Protein AF-A0A8T3NFF4-F1 (afdb_monomer_lite)

Secondary structure (DSSP, 8-state):
---HHHHHHHHHHHHHHHHHHHHHHHHHHHHGGGS-HHHHHHHHHHHHHHHHHHHHHHHHHHTT-S-HHHHHHHHHHHHHHHHTHHHHHHTT------PPP-

Structure (mmCIF, N/CA/C/O backbone):
data_AF-A0A8T3NFF4-F1
#
_entry.id   AF-A0A8T3NFF4-F1
#
loop_
_atom_site.group_PDB
_atom_site.id
_atom_site.type_symbol
_atom_site.label_atom_id
_atom_si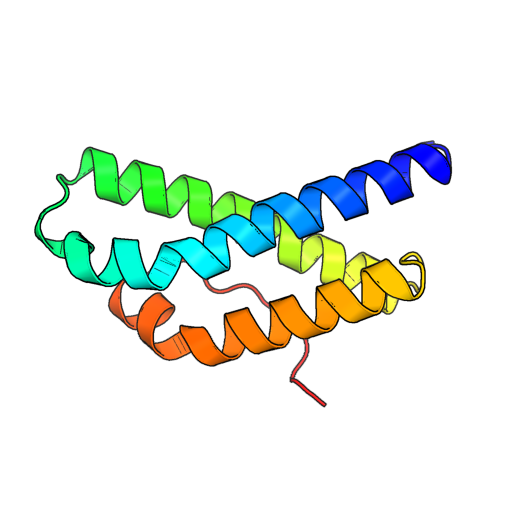te.label_alt_id
_atom_site.label_comp_id
_atom_site.label_asym_id
_atom_site.label_entity_id
_atom_site.label_seq_id
_atom_site.pdbx_PDB_ins_code
_atom_site.Cartn_x
_atom_site.Cartn_y
_atom_site.Cartn_z
_atom_site.occupancy
_atom_site.B_iso_or_equiv
_atom_site.auth_seq_id
_atom_site.auth_comp_id
_atom_site.auth_asym_id
_atom_site.auth_atom_id
_atom_site.pdbx_PDB_model_num
ATOM 1 N N . MET A 1 1 ? 2.019 7.243 27.155 1.00 53.00 1 MET A N 1
ATOM 2 C CA . MET A 1 1 ? 0.841 6.672 26.468 1.00 53.00 1 MET A CA 1
ATOM 3 C C . MET A 1 1 ? 0.390 7.697 25.441 1.00 53.00 1 MET A C 1
ATOM 5 O O . MET A 1 1 ? 0.271 8.852 25.823 1.00 53.00 1 MET A O 1
ATOM 9 N N . ALA A 1 2 ? 0.255 7.336 24.162 1.00 59.16 2 ALA A N 1
ATOM 10 C CA . ALA A 1 2 ? -0.268 8.271 23.162 1.00 59.16 2 ALA A CA 1
ATOM 11 C C . ALA A 1 2 ? -1.761 8.496 23.429 1.00 59.16 2 ALA A C 1
ATOM 13 O O . ALA A 1 2 ? -2.464 7.557 23.800 1.00 59.16 2 ALA A O 1
ATOM 14 N N . THR A 1 3 ? -2.235 9.726 23.269 1.00 75.06 3 THR A N 1
ATOM 15 C CA . THR A 1 3 ? -3.670 10.018 23.357 1.00 75.06 3 THR A CA 1
ATOM 16 C C . THR A 1 3 ? -4.397 9.418 22.148 1.00 75.06 3 THR A C 1
ATOM 18 O O . THR A 1 3 ? -3.801 9.259 21.079 1.00 75.06 3 THR A O 1
ATOM 21 N N . THR A 1 4 ? -5.688 9.099 22.283 1.00 76.62 4 THR A N 1
ATOM 22 C CA . THR A 1 4 ? -6.520 8.567 21.184 1.00 76.62 4 THR A CA 1
ATOM 23 C C . THR A 1 4 ? -6.390 9.409 19.907 1.00 76.62 4 THR A C 1
ATOM 25 O O . THR A 1 4 ? -6.273 8.868 18.809 1.00 76.62 4 THR A O 1
ATOM 28 N N . THR A 1 5 ? -6.286 10.733 20.049 1.00 82.06 5 THR A N 1
ATOM 29 C CA . THR A 1 5 ? -6.079 11.681 18.945 1.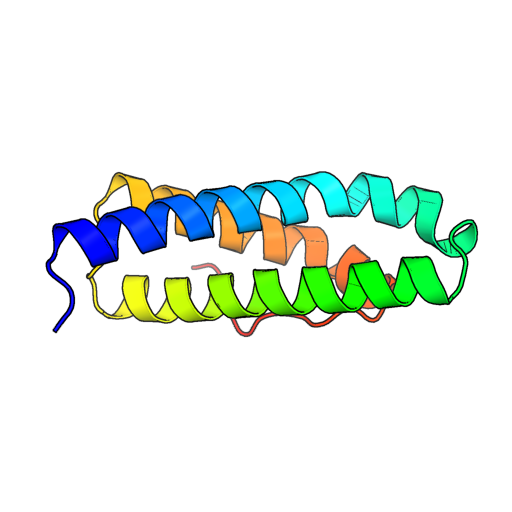00 82.06 5 THR A CA 1
ATOM 30 C C . THR A 1 5 ? -4.733 11.495 18.239 1.00 82.06 5 THR A C 1
ATOM 32 O O . THR A 1 5 ? -4.671 11.507 17.010 1.00 82.06 5 THR A O 1
ATOM 35 N N . GLU A 1 6 ? -3.640 11.285 18.978 1.00 86.25 6 GLU A N 1
ATOM 36 C CA . GLU A 1 6 ? -2.324 11.032 18.380 1.00 86.25 6 GLU A CA 1
ATOM 37 C C . GLU A 1 6 ? -2.290 9.708 17.616 1.00 86.25 6 GLU A C 1
ATOM 39 O O . GLU A 1 6 ? -1.706 9.634 16.533 1.00 86.25 6 GLU A O 1
ATOM 44 N N . GLN A 1 7 ? -2.914 8.662 18.160 1.00 84.56 7 GLN A N 1
ATOM 45 C CA . GLN A 1 7 ? -2.992 7.361 17.498 1.00 84.56 7 GLN A CA 1
ATOM 46 C C . GLN A 1 7 ? -3.784 7.457 16.189 1.00 84.56 7 GLN A C 1
ATOM 48 O O . GLN A 1 7 ? -3.314 6.986 15.151 1.00 84.56 7 GLN A O 1
ATOM 53 N N . GLN A 1 8 ? -4.919 8.157 16.203 1.00 87.44 8 GLN A N 1
ATOM 54 C CA . GLN A 1 8 ? -5.716 8.413 15.003 1.00 87.44 8 GLN A CA 1
ATOM 55 C C . GLN A 1 8 ? -4.943 9.228 13.959 1.00 87.44 8 GLN A C 1
ATOM 57 O O . GLN A 1 8 ? -4.936 8.873 12.782 1.00 87.44 8 GLN A O 1
ATOM 62 N N . GLN A 1 9 ? -4.235 10.287 14.362 1.00 90.31 9 GLN A N 1
ATOM 63 C CA . GLN A 1 9 ? -3.423 11.078 13.430 1.00 90.31 9 GLN A CA 1
ATOM 64 C C . GLN A 1 9 ? -2.281 10.261 12.813 1.00 90.31 9 GLN A C 1
ATOM 66 O O . GLN A 1 9 ? -1.982 10.416 11.627 1.00 90.31 9 GLN A O 1
ATOM 71 N N . ARG A 1 10 ? -1.651 9.369 13.589 1.00 90.94 10 ARG A N 1
ATOM 72 C CA . ARG A 1 10 ? -0.631 8.444 13.072 1.00 90.94 10 ARG A CA 1
ATOM 73 C C . ARG A 1 10 ? -1.225 7.486 12.042 1.00 90.94 10 ARG A C 1
ATOM 75 O O . ARG A 1 10 ? -0.609 7.301 10.994 1.00 90.94 10 ARG A O 1
ATOM 82 N N . ALA A 1 11 ? -2.415 6.942 12.301 1.00 93.75 11 ALA A N 1
ATOM 83 C CA . ALA A 1 11 ? -3.116 6.080 11.354 1.00 93.75 11 ALA A CA 1
ATOM 84 C C . ALA A 1 11 ? -3.432 6.820 10.045 1.00 93.75 11 ALA A C 1
ATOM 86 O O . ALA A 1 11 ? -3.100 6.322 8.975 1.00 93.75 11 ALA A O 1
ATOM 87 N N . VAL A 1 12 ? -3.961 8.049 10.111 1.00 95.50 12 VAL A N 1
ATOM 88 C CA . VAL A 1 12 ? -4.242 8.868 8.915 1.00 95.50 12 VAL A CA 1
ATOM 89 C C . 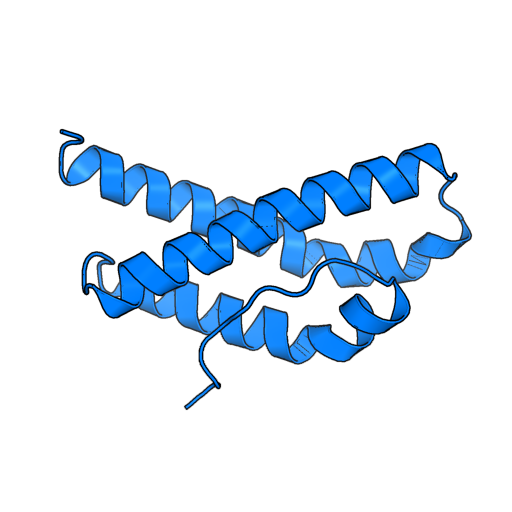VAL A 1 12 ? -2.984 9.103 8.077 1.00 95.50 12 VAL A C 1
ATOM 91 O O . VAL A 1 12 ? -3.016 8.931 6.859 1.00 95.50 12 VAL A O 1
ATOM 94 N N . ARG A 1 13 ? -1.862 9.463 8.713 1.00 96.12 13 ARG A N 1
ATOM 95 C CA . ARG A 1 13 ? -0.592 9.682 8.000 1.00 96.12 13 ARG A CA 1
ATOM 96 C C . ARG A 1 13 ? -0.072 8.397 7.358 1.00 96.12 13 ARG A C 1
ATOM 98 O O . ARG A 1 13 ? 0.372 8.442 6.216 1.00 96.12 13 ARG A O 1
ATOM 105 N N . ALA A 1 14 ? -0.148 7.272 8.070 1.00 96.56 14 ALA A N 1
ATOM 106 C CA . ALA A 1 14 ? 0.268 5.974 7.549 1.00 96.56 14 ALA A CA 1
ATOM 107 C C . ALA A 1 14 ? -0.598 5.533 6.359 1.00 96.56 14 ALA A C 1
ATOM 109 O O . ALA A 1 14 ? -0.055 5.143 5.332 1.00 96.56 14 ALA A O 1
ATOM 110 N N . LEU A 1 15 ? -1.925 5.663 6.455 1.00 97.69 15 LEU A N 1
ATOM 111 C CA . LEU A 1 15 ? -2.848 5.378 5.350 1.00 97.69 15 LEU A CA 1
ATOM 112 C C . LEU A 1 15 ? -2.518 6.229 4.115 1.00 97.69 15 LEU A C 1
ATOM 114 O O . LEU A 1 15 ? -2.480 5.718 2.999 1.00 97.69 15 LEU A O 1
ATOM 118 N N . GLY A 1 16 ? -2.237 7.520 4.319 1.00 97.75 16 GLY A N 1
ATOM 119 C CA . GLY A 1 16 ? -1.859 8.435 3.245 1.00 97.75 16 GLY A CA 1
ATOM 120 C C . GLY A 1 16 ? -0.542 8.056 2.564 1.00 97.75 16 GLY A C 1
ATOM 121 O O . GLY A 1 16 ? -0.494 7.988 1.335 1.00 97.75 16 GLY A O 1
ATOM 122 N N . SER A 1 17 ? 0.513 7.785 3.342 1.00 97.94 17 SER A N 1
ATOM 123 C CA . SER A 1 17 ? 1.837 7.470 2.788 1.00 97.94 17 SER A CA 1
ATOM 124 C C . SER A 1 17 ? 1.870 6.111 2.089 1.00 97.94 17 SER A C 1
ATOM 126 O O . SER A 1 17 ? 2.393 6.009 0.980 1.00 97.94 17 SER A O 1
ATOM 128 N N . VAL A 1 18 ? 1.227 5.094 2.672 1.00 98.06 18 VAL A N 1
ATOM 129 C CA . VAL A 1 18 ? 1.097 3.770 2.047 1.00 98.06 18 VAL A CA 1
ATOM 130 C C . VAL A 1 18 ? 0.288 3.860 0.757 1.00 98.06 18 VAL A C 1
ATOM 132 O O . VAL A 1 18 ? 0.695 3.306 -0.261 1.00 98.06 18 VAL A O 1
ATOM 135 N N . GLY A 1 19 ? -0.827 4.597 0.768 1.00 97.88 19 GLY A N 1
ATOM 136 C CA . GLY A 1 19 ? -1.638 4.804 -0.429 1.00 97.88 19 GLY A CA 1
ATOM 137 C C . GLY A 1 19 ? -0.878 5.484 -1.563 1.00 97.88 19 GLY A C 1
ATOM 138 O O . GLY A 1 19 ? -1.053 5.108 -2.718 1.00 97.88 19 GLY A O 1
ATOM 139 N N . ALA A 1 20 ? -0.002 6.443 -1.256 1.00 97.81 20 ALA A N 1
ATOM 140 C CA . ALA A 1 20 ? 0.871 7.045 -2.261 1.00 97.81 20 ALA A CA 1
ATOM 141 C C . ALA A 1 20 ? 1.847 6.017 -2.854 1.00 97.81 20 ALA A C 1
ATOM 143 O O . ALA A 1 20 ? 1.881 5.851 -4.069 1.00 97.81 20 ALA A O 1
ATOM 144 N N . ALA A 1 21 ? 2.547 5.250 -2.013 1.00 97.56 21 ALA A N 1
ATOM 145 C CA . ALA A 1 21 ? 3.502 4.248 -2.485 1.00 97.56 21 ALA A CA 1
ATOM 146 C C . ALA A 1 21 ? 2.856 3.144 -3.340 1.00 97.56 21 ALA A C 1
ATOM 148 O O . ALA A 1 21 ? 3.419 2.749 -4.360 1.00 97.56 21 ALA A O 1
ATOM 149 N N . LEU A 1 22 ? 1.659 2.671 -2.968 1.00 97.38 22 LEU A N 1
ATOM 150 C CA . LEU A 1 22 ? 0.915 1.694 -3.771 1.00 97.38 22 LEU A CA 1
ATOM 151 C C . LEU A 1 22 ? 0.508 2.262 -5.139 1.00 97.38 22 LEU A C 1
ATOM 153 O O . LEU A 1 22 ? 0.590 1.548 -6.137 1.00 97.38 22 LEU A O 1
ATOM 157 N N . ARG A 1 23 ? 0.102 3.537 -5.206 1.00 97.38 23 ARG A N 1
ATOM 158 C CA . ARG A 1 23 ? -0.238 4.204 -6.475 1.00 97.38 23 ARG A CA 1
ATOM 159 C C . ARG A 1 23 ? 0.977 4.466 -7.360 1.00 97.38 23 ARG A C 1
ATOM 161 O O . ARG A 1 23 ? 0.843 4.417 -8.578 1.00 97.38 23 ARG A O 1
ATOM 168 N N . ASP A 1 24 ? 2.136 4.725 -6.764 1.00 96.94 24 ASP A N 1
ATOM 169 C CA . ASP A 1 24 ? 3.365 5.014 -7.505 1.00 96.94 24 ASP A CA 1
ATOM 170 C C . ASP A 1 24 ? 4.044 3.748 -8.044 1.00 96.94 24 ASP A C 1
ATOM 172 O O . ASP A 1 24 ? 4.749 3.815 -9.054 1.00 96.94 24 ASP A O 1
ATOM 176 N N . LEU A 1 25 ? 3.813 2.587 -7.414 1.00 97.00 25 LEU A N 1
ATOM 177 C CA . LEU A 1 25 ? 4.461 1.327 -7.784 1.00 97.00 25 LEU A CA 1
ATOM 178 C C . LEU A 1 25 ? 4.318 0.976 -9.281 1.00 97.00 25 LEU A C 1
ATOM 180 O O . LEU A 1 25 ? 5.338 0.643 -9.875 1.00 97.00 25 LEU A O 1
ATOM 184 N N . PRO A 1 26 ? 3.140 1.045 -9.939 1.00 96.62 26 PRO A N 1
ATOM 185 C CA . PRO A 1 26 ? 3.030 0.736 -11.368 1.00 96.62 26 PRO A CA 1
ATOM 186 C C . PRO A 1 26 ? 3.917 1.605 -12.262 1.00 96.62 26 PRO A C 1
ATOM 188 O O . PRO A 1 26 ? 4.535 1.086 -13.190 1.00 96.62 26 PRO A O 1
ATOM 191 N N . ARG A 1 27 ? 4.008 2.908 -11.965 1.00 95.81 27 ARG A N 1
ATOM 192 C CA . ARG A 1 27 ? 4.865 3.844 -12.704 1.00 95.81 27 ARG A CA 1
ATOM 193 C C . ARG A 1 27 ? 6.332 3.468 -12.525 1.00 95.81 27 ARG A C 1
ATOM 195 O O . ARG A 1 27 ? 7.048 3.277 -13.499 1.00 95.81 27 ARG A O 1
ATOM 202 N N . VAL A 1 28 ? 6.746 3.265 -11.278 1.00 95.75 28 VAL A N 1
ATOM 203 C CA . VAL A 1 28 ? 8.121 2.875 -10.945 1.00 95.75 28 VAL A CA 1
ATOM 204 C C . VAL A 1 28 ? 8.479 1.528 -11.571 1.00 95.75 28 VAL A C 1
ATOM 206 O O . VAL A 1 28 ? 9.575 1.346 -12.080 1.00 95.75 28 VAL A O 1
ATOM 209 N N . ALA A 1 29 ? 7.536 0.591 -11.617 1.00 96.75 29 ALA A N 1
ATOM 210 C CA . ALA A 1 29 ? 7.741 -0.710 -12.232 1.00 96.75 29 ALA A CA 1
ATOM 211 C C . ALA A 1 29 ? 7.933 -0.646 -13.756 1.00 96.75 29 ALA A C 1
ATOM 213 O O . ALA A 1 29 ? 8.514 -1.576 -14.323 1.00 96.75 29 ALA A O 1
ATOM 214 N N . ALA A 1 30 ? 7.409 0.387 -14.422 1.00 97.12 30 ALA A N 1
ATOM 215 C CA . ALA A 1 30 ? 7.628 0.627 -15.847 1.00 97.12 30 ALA A CA 1
ATOM 216 C C . ALA A 1 30 ? 9.029 1.200 -16.117 1.00 97.12 30 ALA A C 1
ATOM 218 O O . ALA A 1 30 ? 9.629 0.890 -17.141 1.00 97.12 30 ALA A O 1
ATOM 219 N N . GLU A 1 31 ? 9.553 1.982 -15.174 1.00 96.44 31 GLU A N 1
ATOM 220 C CA . GLU A 1 31 ? 10.859 2.647 -15.253 1.00 96.44 31 GLU A CA 1
ATOM 221 C C . GLU A 1 31 ? 11.982 1.838 -14.572 1.00 96.44 31 GLU A C 1
ATOM 223 O O . GLU A 1 31 ? 13.145 2.208 -14.678 1.00 96.44 31 GLU A O 1
ATOM 228 N N . TRP A 1 32 ? 11.668 0.724 -13.901 1.00 96.25 32 TRP A N 1
ATOM 229 C CA . TRP A 1 32 ? 12.581 0.037 -12.975 1.00 96.25 32 TRP A CA 1
ATOM 230 C C . TRP A 1 32 ? 13.954 -0.294 -13.565 1.00 96.25 32 TRP A C 1
ATOM 232 O O . TRP A 1 32 ? 14.970 0.015 -12.959 1.00 96.25 32 TRP A O 1
ATOM 242 N N . GLU A 1 33 ? 13.987 -0.868 -14.769 1.00 94.81 33 GLU A N 1
ATOM 243 C CA . GLU A 1 33 ? 15.230 -1.264 -15.452 1.00 94.81 33 GLU A CA 1
ATOM 244 C C . GLU A 1 33 ? 16.059 -0.064 -15.946 1.00 94.81 33 GLU A C 1
ATOM 246 O O . GLU A 1 33 ? 17.190 -0.233 -16.389 1.00 94.81 33 GLU A O 1
ATOM 251 N N . THR A 1 34 ? 15.486 1.143 -15.918 1.00 96.31 34 THR A N 1
ATOM 252 C CA . THR A 1 34 ? 16.168 2.390 -16.298 1.00 96.31 34 THR A CA 1
ATOM 253 C C . THR A 1 34 ? 16.763 3.128 -15.102 1.00 96.31 34 THR A C 1
ATOM 255 O O . THR A 1 34 ? 17.611 3.994 -15.300 1.00 96.31 34 THR A O 1
ATOM 258 N N . LEU A 1 35 ? 16.331 2.780 -13.886 1.00 95.81 35 LEU A N 1
ATOM 259 C CA . LEU A 1 35 ? 16.865 3.326 -12.644 1.00 95.81 35 LEU A CA 1
ATOM 260 C C . LEU A 1 35 ? 18.240 2.728 -12.362 1.00 95.81 35 LEU A C 1
ATOM 262 O O . LEU A 1 35 ? 18.445 1.525 -12.560 1.00 95.81 35 LEU A O 1
ATOM 266 N N . ASP A 1 36 ? 19.151 3.543 -11.839 1.00 97.19 36 ASP A N 1
ATOM 267 C CA . ASP A 1 36 ? 20.427 3.024 -11.354 1.00 97.19 36 ASP A CA 1
ATOM 268 C C . ASP A 1 36 ? 20.256 2.190 -10.067 1.00 97.19 36 ASP A C 1
ATOM 270 O O . ASP A 1 36 ? 19.219 2.224 -9.395 1.00 97.19 36 ASP A O 1
ATOM 274 N N . ASP A 1 37 ? 21.284 1.415 -9.709 1.00 96.56 37 ASP A N 1
ATOM 275 C CA . ASP A 1 37 ? 21.247 0.540 -8.529 1.00 96.56 37 ASP A CA 1
ATOM 276 C C . ASP A 1 37 ? 20.942 1.312 -7.230 1.00 96.56 37 ASP A C 1
ATOM 278 O O . ASP A 1 37 ? 20.300 0.783 -6.316 1.00 96.56 37 ASP A O 1
ATOM 282 N N . GLY A 1 38 ? 21.394 2.566 -7.130 1.00 97.31 38 GLY A N 1
ATOM 283 C CA . GLY A 1 38 ? 21.168 3.426 -5.972 1.00 97.31 38 GLY A CA 1
ATOM 284 C C . GLY A 1 38 ? 19.713 3.874 -5.864 1.00 97.31 38 GLY A C 1
ATOM 285 O O . GLY A 1 38 ? 19.126 3.825 -4.779 1.00 97.31 38 GLY A O 1
ATOM 286 N N . GLU A 1 39 ? 19.107 4.255 -6.983 1.00 97.19 39 GLU A N 1
ATOM 287 C CA . GLU A 1 39 ? 17.695 4.612 -7.084 1.00 97.19 39 GLU A CA 1
ATOM 288 C C . GLU A 1 39 ? 16.790 3.409 -6.804 1.00 97.19 39 GLU A C 1
ATOM 290 O O . GLU A 1 39 ? 15.869 3.515 -5.986 1.00 97.19 39 GLU A O 1
ATOM 295 N N . GLN A 1 40 ? 17.090 2.244 -7.392 1.00 96.94 40 GLN A N 1
ATOM 296 C CA . GLN A 1 40 ? 16.363 0.999 -7.115 1.00 96.94 40 GLN A CA 1
ATOM 297 C C . GLN A 1 40 ? 16.432 0.633 -5.626 1.00 96.94 40 GLN A C 1
ATOM 299 O O . GLN A 1 40 ? 15.413 0.297 -5.013 1.00 96.94 40 GLN A O 1
ATOM 304 N N . MET A 1 41 ? 17.615 0.742 -5.012 1.00 97.06 41 MET A N 1
ATOM 305 C CA . MET A 1 41 ? 17.805 0.475 -3.585 1.00 97.06 41 MET A CA 1
ATOM 306 C C . MET A 1 41 ? 17.032 1.466 -2.709 1.00 97.06 41 MET A C 1
ATOM 308 O O . MET A 1 41 ? 16.337 1.059 -1.774 1.00 97.06 41 MET A O 1
ATOM 312 N N . SER A 1 42 ? 17.116 2.763 -3.016 1.00 97.12 42 SER A N 1
ATOM 313 C CA . SER A 1 42 ? 16.375 3.814 -2.311 1.00 97.12 42 SER A CA 1
ATOM 314 C C . SER A 1 42 ? 14.872 3.533 -2.341 1.00 97.12 42 SER A C 1
ATOM 316 O O . SER A 1 42 ? 14.197 3.553 -1.304 1.00 97.12 42 SER A O 1
ATOM 318 N N . TRP A 1 43 ? 14.362 3.148 -3.513 1.00 97.19 43 TRP A N 1
ATOM 319 C CA . TRP A 1 43 ? 12.963 2.798 -3.688 1.00 97.19 43 TRP A CA 1
ATOM 320 C C . TRP A 1 43 ? 12.576 1.541 -2.902 1.00 97.19 43 TRP A C 1
ATOM 322 O O . TRP A 1 43 ? 11.555 1.531 -2.215 1.00 97.19 43 TRP A O 1
ATOM 332 N N . ALA A 1 44 ? 13.409 0.496 -2.921 1.00 96.94 44 ALA A N 1
ATOM 333 C CA . ALA A 1 44 ? 13.175 -0.731 -2.161 1.00 96.94 44 ALA A CA 1
ATOM 334 C C . ALA A 1 44 ? 13.141 -0.494 -0.637 1.00 96.94 44 ALA A C 1
ATOM 336 O O . ALA A 1 44 ? 12.317 -1.090 0.070 1.00 96.94 44 ALA A O 1
ATOM 337 N N . ILE A 1 45 ? 13.989 0.404 -0.123 1.00 97.62 45 ILE A N 1
ATOM 338 C CA . ILE A 1 45 ? 13.995 0.809 1.291 1.00 97.62 45 ILE A CA 1
ATOM 339 C C . ILE A 1 45 ? 12.718 1.578 1.631 1.00 97.62 45 ILE A C 1
ATOM 341 O O . ILE A 1 45 ? 12.042 1.247 2.611 1.00 97.62 45 ILE A O 1
ATOM 345 N N . GLN A 1 46 ? 12.358 2.580 0.822 1.00 97.19 46 GLN A N 1
ATOM 346 C CA . GLN A 1 46 ? 11.122 3.337 1.015 1.00 97.19 46 GLN A CA 1
ATOM 347 C C . GLN A 1 46 ? 9.911 2.403 1.005 1.00 97.19 46 GLN A C 1
ATOM 349 O O . GLN A 1 46 ? 9.100 2.429 1.930 1.00 97.19 46 GLN A O 1
ATOM 354 N N . TRP A 1 47 ? 9.824 1.528 0.008 1.00 97.69 47 TRP A N 1
ATOM 355 C CA . TRP A 1 47 ? 8.765 0.538 -0.114 1.00 97.69 47 TRP A CA 1
ATOM 356 C C . TRP A 1 47 ? 8.650 -0.348 1.129 1.00 97.69 47 TRP A C 1
ATOM 358 O O . TRP A 1 47 ? 7.563 -0.506 1.684 1.00 97.69 47 TRP A O 1
ATOM 368 N N . SER A 1 48 ? 9.774 -0.876 1.617 1.00 97.38 48 SER A N 1
ATOM 369 C CA . SER A 1 48 ? 9.802 -1.719 2.818 1.00 97.38 48 SER A CA 1
ATOM 370 C C . SER A 1 48 ? 9.276 -0.974 4.050 1.00 97.38 48 SER A C 1
ATOM 372 O O . SER A 1 48 ? 8.498 -1.533 4.827 1.00 97.38 48 SER A O 1
ATOM 374 N N . ASN A 1 49 ? 9.621 0.309 4.197 1.00 97.75 49 ASN A N 1
ATOM 375 C CA . ASN A 1 49 ? 9.108 1.152 5.276 1.00 97.75 49 ASN A CA 1
ATOM 376 C C . ASN A 1 49 ? 7.590 1.359 5.182 1.00 97.75 49 ASN A C 1
ATOM 378 O O . ASN A 1 49 ? 6.898 1.301 6.201 1.00 97.75 49 ASN A O 1
ATOM 382 N N . GLU A 1 50 ? 7.056 1.579 3.980 1.00 97.94 50 GLU A N 1
ATOM 383 C CA . GLU A 1 50 ? 5.613 1.736 3.782 1.00 97.94 50 GLU A CA 1
ATOM 384 C C . GLU A 1 50 ? 4.859 0.429 4.047 1.00 97.94 50 GLU A C 1
ATOM 386 O O . GLU A 1 50 ? 3.865 0.413 4.773 1.00 97.94 50 GLU A O 1
ATOM 391 N N . MET A 1 51 ? 5.363 -0.701 3.561 1.00 97.38 51 MET A N 1
ATOM 392 C CA . MET A 1 51 ? 4.739 -2.002 3.807 1.00 97.38 51 MET A CA 1
ATOM 393 C C . MET A 1 51 ? 4.758 -2.385 5.294 1.00 97.38 51 MET A C 1
ATOM 395 O O . MET A 1 51 ? 3.771 -2.916 5.804 1.00 97.38 51 MET A O 1
ATOM 399 N N . ALA A 1 52 ? 5.811 -2.023 6.033 1.00 96.31 52 ALA A N 1
ATOM 400 C CA . ALA A 1 52 ? 5.841 -2.178 7.486 1.00 96.31 52 ALA A CA 1
ATOM 401 C C . ALA A 1 52 ? 4.784 -1.309 8.199 1.00 96.31 52 ALA A C 1
ATOM 403 O O . ALA A 1 52 ? 4.225 -1.721 9.219 1.00 96.31 52 ALA A O 1
ATOM 404 N N . LYS A 1 53 ? 4.465 -0.112 7.681 1.00 96.81 53 LYS A N 1
ATOM 405 C CA . LYS A 1 53 ? 3.341 0.691 8.200 1.00 96.81 53 LYS A CA 1
ATOM 406 C C . LYS A 1 53 ? 2.002 0.009 7.923 1.00 96.81 53 LYS A C 1
ATOM 408 O O . LYS A 1 53 ? 1.151 0.007 8.809 1.00 96.81 53 LYS A O 1
ATOM 413 N N . LEU A 1 54 ? 1.829 -0.597 6.748 1.00 96.31 54 LEU A N 1
ATOM 414 C CA . LEU A 1 54 ? 0.608 -1.329 6.404 1.00 96.31 54 LEU A CA 1
ATOM 415 C C . LEU A 1 54 ? 0.381 -2.544 7.321 1.00 96.31 54 LEU A C 1
ATOM 417 O O . LEU A 1 54 ? -0.740 -2.775 7.769 1.00 96.31 54 LEU A O 1
ATOM 421 N N . GLU A 1 55 ? 1.436 -3.273 7.688 1.00 95.06 55 GLU A N 1
ATOM 422 C CA . GLU A 1 55 ? 1.344 -4.356 8.682 1.00 95.06 55 GLU A CA 1
ATOM 423 C C . GLU A 1 55 ? 0.961 -3.851 10.078 1.00 95.06 55 GLU A C 1
ATOM 425 O O . GLU A 1 55 ? 0.173 -4.481 10.784 1.00 95.06 55 GLU A O 1
ATOM 430 N N . ARG A 1 56 ? 1.478 -2.689 10.493 1.00 93.94 56 ARG A N 1
ATOM 431 C CA . ARG A 1 56 ? 1.073 -2.073 11.768 1.00 93.94 56 ARG A CA 1
ATOM 432 C C . ARG A 1 56 ? -0.398 -1.666 11.746 1.00 93.94 56 ARG A C 1
ATOM 434 O O . ARG A 1 56 ? -1.093 -1.907 12.728 1.00 93.94 56 ARG A O 1
ATOM 441 N N . LEU A 1 57 ? -0.873 -1.109 10.630 1.00 95.00 57 LEU A N 1
ATOM 442 C CA . LEU A 1 57 ? -2.291 -0.801 10.434 1.00 95.00 57 LEU A CA 1
ATOM 443 C C . LEU A 1 57 ? -3.156 -2.063 10.502 1.00 95.00 57 LEU A C 1
ATOM 445 O O . LEU A 1 57 ? -4.221 -2.017 11.104 1.00 95.00 57 LEU A O 1
ATOM 449 N N . SER A 1 58 ? -2.671 -3.196 9.984 1.00 94.00 58 SER A N 1
ATOM 450 C CA . SER A 1 58 ? -3.359 -4.487 10.111 1.00 94.00 58 SER A CA 1
ATOM 451 C C . SER A 1 58 ? -3.598 -4.887 11.563 1.00 94.00 58 SER A C 1
ATOM 453 O O . SER A 1 58 ? -4.706 -5.278 11.926 1.00 94.00 58 SER A O 1
ATOM 455 N N . ARG A 1 59 ? -2.585 -4.717 12.419 1.00 91.44 59 ARG A N 1
ATOM 456 C CA . ARG A 1 59 ? -2.736 -4.952 13.857 1.00 91.44 59 ARG A CA 1
ATOM 457 C C . ARG A 1 59 ? -3.751 -3.992 14.476 1.00 91.44 59 ARG A C 1
ATOM 459 O O . ARG A 1 59 ? -4.635 -4.431 15.198 1.00 91.44 59 ARG A O 1
ATOM 466 N N . SER A 1 60 ? -3.668 -2.705 14.140 1.00 91.50 60 SER A N 1
ATOM 467 C CA . SER A 1 60 ? -4.614 -1.694 14.622 1.00 91.50 60 SER A CA 1
ATOM 468 C C . SER A 1 60 ? -6.060 -1.961 14.190 1.00 91.50 60 SER A C 1
ATOM 470 O O . SER A 1 60 ? -6.971 -1.680 14.970 1.00 91.50 60 SER A O 1
ATOM 472 N N . ALA A 1 61 ? -6.271 -2.512 12.992 1.00 91.44 61 ALA A N 1
ATOM 473 C CA . ALA A 1 61 ? -7.578 -2.938 12.499 1.00 91.44 61 ALA A CA 1
ATOM 474 C C . ALA A 1 61 ? -8.096 -4.156 13.280 1.00 91.44 61 ALA A C 1
ATOM 476 O O . ALA A 1 61 ? -9.219 -4.138 13.773 1.00 91.44 61 ALA A O 1
ATOM 477 N N . ALA A 1 62 ? -7.253 -5.177 13.473 1.00 91.00 62 ALA A N 1
ATOM 478 C CA . ALA A 1 62 ? -7.600 -6.376 14.242 1.00 91.00 62 ALA A CA 1
ATOM 479 C C . ALA A 1 62 ? -7.930 -6.071 15.717 1.00 91.00 62 ALA A C 1
ATOM 481 O O . ALA A 1 62 ? -8.781 -6.724 16.311 1.00 91.00 62 ALA A O 1
ATOM 482 N N . GLU A 1 63 ? -7.283 -5.059 16.297 1.00 91.00 63 GLU A N 1
ATOM 483 C CA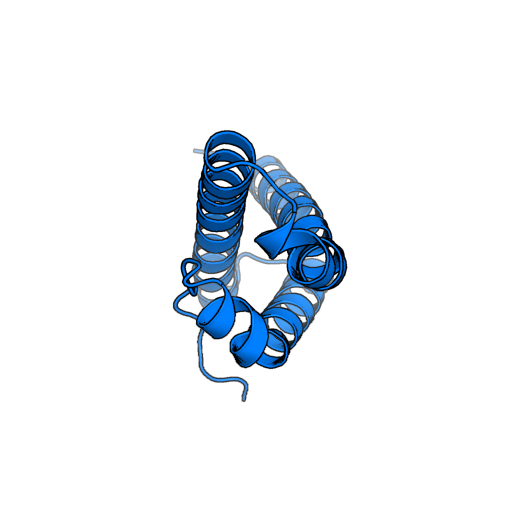 . GLU A 1 63 ? -7.544 -4.566 17.655 1.00 91.00 63 GLU A CA 1
ATOM 484 C C . GLU A 1 63 ? -8.765 -3.624 17.741 1.00 91.00 63 GLU A C 1
ATOM 486 O O . GLU A 1 63 ? -9.110 -3.172 18.831 1.00 91.00 63 GLU A O 1
ATOM 491 N N . GLY A 1 64 ? -9.410 -3.288 16.616 1.00 90.44 64 GLY A N 1
ATOM 492 C CA . GLY A 1 64 ? -10.563 -2.377 16.579 1.00 90.44 64 GLY A CA 1
ATOM 493 C C . GLY A 1 64 ? -10.227 -0.920 16.923 1.00 90.44 64 GLY A C 1
ATOM 494 O O . GLY A 1 64 ? -11.102 -0.150 17.308 1.00 90.44 64 GLY A O 1
ATOM 495 N N . SER A 1 65 ? -8.953 -0.535 16.809 1.00 90.50 65 SER A N 1
ATOM 496 C CA . SER A 1 65 ? -8.462 0.811 17.147 1.00 90.50 65 SER A CA 1
ATOM 497 C C . SER A 1 65 ? -8.592 1.826 16.005 1.00 90.50 65 SER A C 1
ATOM 499 O O . SER A 1 65 ? -8.439 3.030 16.225 1.00 90.50 65 SER A O 1
ATOM 501 N N . LEU A 1 66 ? -8.868 1.354 14.785 1.00 91.12 66 LEU A N 1
ATOM 502 C CA . LEU A 1 66 ? -9.181 2.204 13.640 1.00 91.12 66 LEU A CA 1
ATOM 503 C C . LEU A 1 66 ? -10.648 2.631 13.695 1.00 91.12 66 LEU A C 1
ATOM 505 O O . LEU A 1 66 ? -11.538 1.817 13.925 1.00 91.12 66 LEU A O 1
ATOM 509 N N . VAL A 1 67 ? -10.907 3.912 13.441 1.00 93.25 67 VAL A N 1
ATOM 510 C CA . VAL A 1 67 ? -12.285 4.379 13.215 1.00 93.25 67 VAL A CA 1
ATOM 511 C C . VAL A 1 67 ? -12.781 3.906 11.846 1.00 93.25 67 VAL A C 1
ATOM 513 O O . VAL A 1 67 ? -11.967 3.612 10.973 1.00 93.25 67 VAL A O 1
ATOM 516 N N . ALA A 1 68 ? -14.099 3.885 11.637 1.00 92.75 68 ALA A N 1
ATOM 517 C CA . ALA A 1 68 ? -14.730 3.320 10.438 1.00 92.75 68 ALA A CA 1
ATOM 518 C C . ALA A 1 68 ? -14.082 3.780 9.115 1.00 92.75 68 ALA A C 1
ATOM 520 O O . ALA A 1 68 ? -13.673 2.948 8.311 1.00 92.75 68 ALA A O 1
ATOM 521 N N . ASP A 1 69 ? -13.879 5.088 8.929 1.00 94.06 69 ASP A N 1
ATOM 522 C CA . ASP A 1 69 ? -13.253 5.627 7.710 1.00 94.06 69 ASP A CA 1
ATOM 523 C C . ASP A 1 69 ? -11.795 5.177 7.521 1.00 94.06 69 ASP A C 1
ATOM 525 O O . ASP A 1 69 ? -11.305 5.060 6.397 1.00 94.06 69 ASP A O 1
ATOM 529 N N . GLN A 1 70 ? -11.063 4.964 8.617 1.00 94.88 70 GLN A N 1
ATOM 530 C CA . GLN A 1 70 ? -9.676 4.496 8.579 1.00 94.88 70 GLN A CA 1
ATOM 531 C C . GLN A 1 70 ? -9.605 3.002 8.275 1.00 94.88 70 GLN A C 1
ATOM 533 O O . GLN A 1 70 ? -8.726 2.586 7.525 1.00 94.88 70 GLN A O 1
ATOM 538 N N . ASP A 1 71 ? -10.520 2.221 8.845 1.00 95.38 71 ASP A N 1
ATOM 539 C CA . ASP A 1 71 ? -10.639 0.784 8.609 1.00 95.38 71 ASP A CA 1
ATOM 540 C C . ASP A 1 71 ? -11.025 0.492 7.152 1.00 95.38 71 ASP A C 1
ATOM 542 O O . ASP A 1 71 ? -10.383 -0.319 6.488 1.00 95.38 71 ASP A O 1
ATOM 546 N N . GLU A 1 72 ? -11.981 1.245 6.605 1.00 95.62 72 GLU A N 1
ATOM 547 C CA . GLU A 1 72 ? -12.372 1.149 5.196 1.00 95.62 72 GLU A CA 1
ATOM 548 C C . GLU A 1 72 ? -11.200 1.474 4.259 1.00 95.62 72 GLU A C 1
ATOM 550 O O . GLU A 1 72 ? -10.856 0.697 3.367 1.00 95.62 72 GLU A O 1
ATOM 555 N N . ARG A 1 73 ? -10.495 2.585 4.511 1.00 96.56 73 ARG A N 1
ATOM 556 C CA . ARG A 1 73 ? -9.284 2.923 3.746 1.00 96.56 73 ARG A CA 1
ATOM 557 C C . ARG A 1 73 ? -8.209 1.851 3.881 1.00 96.56 73 ARG A C 1
ATOM 559 O O . ARG A 1 73 ? -7.540 1.542 2.901 1.00 96.56 73 ARG A O 1
ATOM 566 N N . TYR A 1 74 ? -8.018 1.289 5.072 1.00 96.50 74 TYR A N 1
ATOM 567 C CA . TYR A 1 74 ? -7.069 0.201 5.281 1.00 96.50 74 TYR A CA 1
ATOM 568 C C . TYR A 1 74 ? -7.413 -1.016 4.408 1.00 96.50 74 TYR A C 1
ATOM 570 O O . TYR A 1 74 ? -6.524 -1.520 3.719 1.00 96.50 74 TYR A O 1
ATOM 578 N N . ARG A 1 75 ? -8.683 -1.443 4.359 1.00 95.44 75 ARG A N 1
ATOM 579 C CA . ARG A 1 75 ? -9.130 -2.561 3.505 1.00 95.44 75 ARG A CA 1
ATOM 580 C C . ARG A 1 75 ? -8.847 -2.308 2.026 1.00 95.44 75 ARG A C 1
ATOM 582 O O . ARG A 1 75 ? -8.245 -3.158 1.375 1.00 95.44 75 ARG A O 1
ATOM 589 N N . GLN A 1 76 ? -9.146 -1.108 1.531 1.00 96.19 76 GLN A N 1
ATOM 590 C CA . GLN A 1 76 ? -8.843 -0.713 0.148 1.00 96.19 76 GLN A CA 1
ATOM 591 C C . GLN A 1 76 ? -7.337 -0.779 -0.165 1.00 96.19 76 GLN A C 1
ATOM 593 O O . GLN A 1 76 ? -6.929 -1.190 -1.256 1.00 96.19 76 GLN A O 1
ATOM 598 N N . LEU A 1 77 ? -6.479 -0.405 0.794 1.00 96.62 77 LEU A N 1
ATOM 599 C CA . LEU A 1 77 ? -5.026 -0.530 0.643 1.00 96.62 77 LEU A CA 1
ATOM 600 C C . LEU A 1 77 ? -4.566 -1.992 0.645 1.00 96.62 77 LEU A C 1
ATOM 602 O O . LEU A 1 77 ? -3.654 -2.329 -0.108 1.00 96.62 77 LEU A O 1
ATOM 606 N N . VAL A 1 78 ? -5.181 -2.864 1.450 1.00 96.00 78 VAL A N 1
ATOM 607 C CA . VAL A 1 78 ? -4.895 -4.310 1.445 1.00 96.00 78 VAL A CA 1
ATOM 608 C C . VAL A 1 78 ? -5.249 -4.926 0.095 1.00 96.00 78 VAL A C 1
ATOM 610 O O . VAL A 1 78 ? -4.428 -5.636 -0.486 1.00 96.00 78 VAL A O 1
ATOM 613 N N . GLU A 1 79 ? -6.431 -4.620 -0.438 1.00 95.31 79 GLU A N 1
ATOM 614 C CA . GLU A 1 79 ? -6.853 -5.064 -1.770 1.00 95.31 79 GLU A CA 1
ATOM 615 C C . GLU A 1 79 ? -5.895 -4.566 -2.854 1.00 95.31 79 GLU A C 1
ATOM 617 O O . GLU A 1 79 ? -5.419 -5.352 -3.677 1.00 95.31 79 GLU A O 1
ATOM 622 N N . SER A 1 80 ? -5.522 -3.285 -2.801 1.00 95.31 80 SER A N 1
ATOM 623 C CA . SER A 1 80 ? -4.554 -2.692 -3.728 1.00 95.31 80 SER A CA 1
ATOM 624 C C . SER A 1 80 ? -3.197 -3.398 -3.655 1.00 95.31 80 SER A C 1
ATOM 626 O O . SER A 1 80 ? -2.656 -3.807 -4.683 1.00 95.31 80 SER A O 1
ATOM 628 N N . ALA A 1 81 ? -2.663 -3.624 -2.451 1.00 95.00 81 ALA A N 1
ATOM 629 C CA . ALA A 1 81 ? -1.402 -4.337 -2.249 1.00 95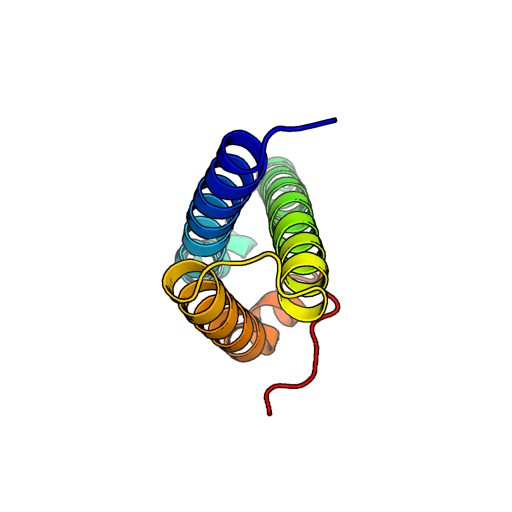.00 81 ALA A CA 1
ATOM 630 C C . ALA A 1 81 ? -1.461 -5.786 -2.766 1.00 95.00 81 ALA A C 1
ATOM 632 O O . ALA A 1 81 ? -0.495 -6.272 -3.360 1.00 95.00 81 ALA A O 1
ATOM 633 N N . ASN A 1 82 ? -2.598 -6.469 -2.594 1.00 93.50 82 ASN A N 1
ATOM 634 C CA . ASN A 1 82 ? -2.815 -7.813 -3.127 1.00 93.50 82 ASN A CA 1
ATOM 635 C C . ASN A 1 82 ? -2.909 -7.820 -4.660 1.00 93.50 82 ASN A C 1
ATOM 637 O O . ASN A 1 82 ? -2.293 -8.681 -5.291 1.00 93.50 82 ASN A O 1
ATOM 641 N N . SER A 1 83 ? -3.588 -6.843 -5.268 1.00 94.19 83 SER A N 1
ATOM 642 C CA . SER A 1 83 ? -3.663 -6.704 -6.731 1.00 94.19 83 SER A CA 1
ATOM 643 C C . SER A 1 83 ? -2.288 -6.448 -7.368 1.00 94.19 83 SER A C 1
ATOM 645 O O . SER A 1 83 ? -1.996 -6.940 -8.457 1.00 94.19 83 SER A O 1
ATOM 647 N N . LEU A 1 84 ? -1.398 -5.757 -6.647 1.00 95.56 84 LEU A N 1
ATOM 648 C CA . LEU A 1 84 ? -0.036 -5.438 -7.078 1.00 95.56 84 LEU A CA 1
ATOM 649 C C . LEU A 1 84 ? 0.981 -6.548 -6.771 1.00 95.56 84 LEU A C 1
ATOM 651 O O . LEU A 1 84 ? 2.153 -6.420 -7.130 1.00 95.56 84 LEU A O 1
ATOM 655 N N . ALA A 1 85 ? 0.567 -7.665 -6.164 1.00 93.69 85 ALA A N 1
ATOM 656 C CA . ALA A 1 85 ? 1.461 -8.770 -5.813 1.00 93.69 85 ALA A CA 1
ATOM 657 C C . ALA A 1 85 ? 2.336 -9.293 -6.977 1.00 93.69 85 ALA A C 1
ATOM 659 O O . ALA A 1 85 ? 3.505 -9.607 -6.722 1.00 93.69 85 ALA A O 1
ATOM 660 N N . PRO A 1 86 ? 1.856 -9.379 -8.238 1.00 95.06 86 PRO A N 1
ATOM 661 C CA . PRO A 1 86 ? 2.706 -9.759 -9.367 1.00 95.06 86 PRO A CA 1
ATOM 662 C C . PRO A 1 86 ? 3.833 -8.753 -9.625 1.00 95.06 86 PRO A C 1
ATOM 664 O O . PRO A 1 86 ? 4.969 -9.155 -9.875 1.00 95.06 86 PRO A O 1
ATOM 667 N N . VAL A 1 87 ? 3.539 -7.4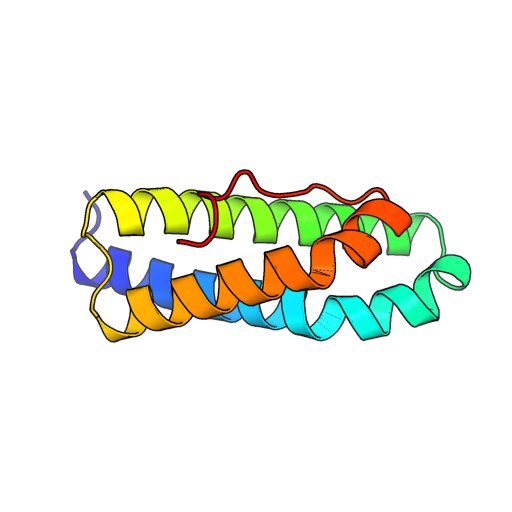54 -9.512 1.00 96.06 87 VAL A N 1
ATOM 668 C CA . VAL A 1 87 ? 4.518 -6.375 -9.704 1.00 96.06 87 VAL A CA 1
ATOM 669 C C . VAL A 1 87 ? 5.562 -6.410 -8.592 1.00 96.06 87 VAL A C 1
ATOM 671 O O . VAL A 1 87 ? 6.754 -6.457 -8.878 1.00 96.06 87 VAL A O 1
ATOM 674 N N . ILE A 1 88 ? 5.121 -6.500 -7.334 1.00 95.88 88 ILE A N 1
ATOM 675 C CA . ILE A 1 88 ? 5.995 -6.604 -6.153 1.00 95.88 88 ILE A CA 1
ATOM 676 C C . ILE A 1 88 ? 6.960 -7.788 -6.302 1.00 95.88 88 ILE A C 1
ATOM 678 O O . ILE A 1 88 ? 8.159 -7.655 -6.064 1.00 95.88 88 ILE A O 1
ATOM 682 N N . ARG A 1 89 ? 6.448 -8.944 -6.751 1.00 95.31 89 ARG A N 1
ATOM 683 C CA . ARG A 1 89 ? 7.257 -10.148 -6.980 1.00 95.31 89 ARG A CA 1
ATOM 684 C C . ARG A 1 89 ? 8.263 -9.960 -8.114 1.00 95.31 89 ARG A C 1
ATOM 686 O O . ARG A 1 89 ? 9.410 -10.365 -7.953 1.00 95.31 89 ARG A O 1
ATOM 693 N N . ARG A 1 90 ? 7.846 -9.360 -9.237 1.00 96.06 90 ARG A N 1
ATOM 694 C CA . ARG A 1 90 ? 8.722 -9.085 -10.388 1.00 96.06 90 ARG A CA 1
ATOM 695 C C . ARG A 1 90 ? 9.918 -8.226 -9.980 1.00 96.06 90 ARG A C 1
ATOM 697 O O . ARG A 1 90 ? 11.038 -8.550 -10.350 1.00 96.06 90 ARG A O 1
ATOM 704 N N . LEU A 1 91 ? 9.675 -7.198 -9.171 1.00 95.56 91 LEU A N 1
ATOM 705 C CA . LEU A 1 91 ? 10.702 -6.267 -8.695 1.00 95.56 91 LEU A CA 1
ATOM 706 C C . LEU A 1 91 ? 11.463 -6.761 -7.449 1.00 95.56 91 LEU A C 1
ATOM 708 O O . LEU A 1 91 ? 12.294 -6.038 -6.914 1.00 95.56 91 LEU A O 1
ATOM 712 N N . LYS A 1 92 ? 11.178 -7.978 -6.957 1.00 95.50 92 LYS A N 1
ATOM 713 C CA . LYS A 1 92 ? 11.783 -8.569 -5.742 1.00 95.50 92 LYS A CA 1
ATOM 714 C C . LYS A 1 92 ? 11.661 -7.689 -4.488 1.00 95.50 92 LYS A C 1
ATOM 716 O O . LYS A 1 92 ? 12.507 -7.729 -3.598 1.00 95.50 92 LYS A O 1
ATOM 721 N N . LEU A 1 93 ? 10.584 -6.919 -4.402 1.00 96.38 93 LEU A N 1
ATOM 722 C CA . LEU A 1 93 ? 10.315 -6.029 -3.282 1.00 96.38 93 LEU A CA 1
ATOM 723 C C . LEU A 1 93 ? 9.721 -6.786 -2.089 1.00 96.38 93 LEU A C 1
ATOM 725 O O . LEU A 1 93 ? 9.092 -7.837 -2.240 1.00 96.38 93 LEU A O 1
ATOM 729 N N . TYR A 1 94 ? 9.868 -6.214 -0.890 1.00 95.19 94 TYR A N 1
ATOM 730 C CA . TYR A 1 94 ? 9.242 -6.750 0.318 1.00 95.19 94 TYR A CA 1
ATOM 731 C C . TYR A 1 94 ? 7.717 -6.827 0.165 1.00 95.19 94 TYR A C 1
ATOM 733 O O . TYR A 1 94 ? 7.071 -5.854 -0.218 1.00 95.19 94 TYR A O 1
ATOM 741 N N . ARG A 1 95 ? 7.114 -7.967 0.508 1.00 92.19 95 ARG A N 1
ATOM 742 C CA . ARG A 1 95 ? 5.656 -8.124 0.528 1.00 92.19 95 ARG A CA 1
ATOM 743 C C . ARG A 1 95 ? 5.159 -8.127 1.975 1.00 92.19 95 ARG A C 1
ATOM 745 O O . ARG A 1 95 ? 5.622 -8.973 2.741 1.00 92.19 95 ARG A O 1
ATOM 752 N N . PRO A 1 96 ? 4.199 -7.260 2.341 1.00 89.12 96 PRO A N 1
ATOM 753 C CA . PRO A 1 96 ? 3.657 -7.248 3.690 1.00 89.12 96 PRO A CA 1
ATOM 754 C C . PRO A 1 96 ? 2.865 -8.525 3.987 1.00 89.12 96 PRO A C 1
ATOM 756 O O . PRO A 1 96 ? 2.205 -9.093 3.110 1.00 89.12 96 PRO A O 1
ATOM 759 N N . ARG A 1 97 ? 2.894 -8.956 5.246 1.00 87.62 97 ARG A N 1
ATOM 760 C CA . ARG A 1 97 ? 2.061 -10.037 5.779 1.00 87.62 97 ARG A CA 1
ATOM 761 C C . ARG A 1 97 ? 0.702 -9.476 6.167 1.00 87.62 97 ARG A C 1
ATOM 763 O O . ARG A 1 97 ? 0.522 -8.953 7.263 1.00 87.62 97 ARG A O 1
ATOM 770 N N . LEU A 1 98 ? -0.239 -9.569 5.240 1.00 84.69 98 LEU A N 1
ATOM 771 C CA . LEU A 1 98 ? -1.607 -9.095 5.420 1.00 84.69 98 LEU A CA 1
ATOM 772 C C . LEU A 1 98 ? -2.548 -10.283 5.649 1.00 84.69 98 LEU A C 1
ATOM 774 O O . LEU A 1 98 ? -2.255 -11.383 5.168 1.00 84.69 98 LEU A O 1
ATOM 778 N N . PRO A 1 99 ? -3.667 -10.088 6.368 1.00 76.88 99 PRO A N 1
ATOM 779 C CA . PRO A 1 99 ? -4.734 -11.078 6.406 1.00 76.88 99 PRO A CA 1
ATOM 780 C C . PRO A 1 99 ? -5.201 -11.385 4.979 1.00 76.88 99 PRO A C 1
ATOM 782 O O . PRO A 1 99 ? -5.159 -10.520 4.098 1.00 76.88 99 PRO A O 1
ATOM 785 N N . ALA A 1 100 ? -5.614 -12.631 4.742 1.00 65.06 100 ALA A N 1
ATOM 786 C CA . ALA A 1 100 ? -6.251 -12.989 3.484 1.00 65.06 100 ALA A CA 1
ATOM 787 C C . ALA A 1 100 ? -7.475 -12.083 3.289 1.00 65.06 100 ALA A C 1
ATOM 789 O O . ALA A 1 100 ? -8.245 -11.898 4.231 1.00 65.06 100 ALA A O 1
ATOM 790 N N . SER A 1 101 ? -7.611 -11.489 2.100 1.00 56.31 101 SER A N 1
ATOM 791 C CA . SER A 1 101 ? -8.831 -10.777 1.721 1.00 56.31 101 SER A CA 1
ATOM 792 C C . SER A 1 101 ? -10.011 -11.726 1.942 1.00 56.31 101 SER A C 1
ATOM 794 O O . SER A 1 101 ? -9.982 -12.844 1.425 1.00 56.31 101 SER A O 1
ATOM 796 N N . VAL A 1 102 ? -10.953 -11.307 2.790 1.00 43.44 102 VAL A N 1
ATOM 797 C CA . VAL A 1 102 ? -12.200 -12.035 3.072 1.00 43.44 102 VAL A CA 1
ATOM 798 C C . VAL A 1 102 ? -13.099 -11.971 1.848 1.00 43.44 102 VAL A C 1
ATOM 800 O O . VAL A 1 102 ? -13.151 -10.879 1.241 1.00 43.44 102 VAL A O 1
#

pLDDT: mean 92.32, std 9.62, range [43.44, 98.06]

Foldseek 3Di:
DDDLVRVQVLLVVLLVLLVVLLVCLVVCLVCVVVDDPVRLVVNLVSNVVSLVSLLVVQVCLVVVSHDPVSNVSSLVSVVSLVVCVVSCVVSVHDRHDHPDND

Sequence (102 aa):
MATTTEQQQRAVRALGSVGAALRDLPRVAAEWETLDDGEQMSWAIQWSNEMAKLERLSRSAAEGSLVADQDERYRQLVESANSLAPVIRRLKLYRPRLPASV

Radius of gyration: 14.37 Å; chains: 1; bounding box: 36×25×43 Å